Protein AF-A0A2G2ZXR7-F1 (afdb_monomer_lite)

pLDDT: mean 75.82, std 14.37, range [42.88, 93.94]

Structure (mmCIF, N/CA/C/O backbone):
data_AF-A0A2G2ZXR7-F1
#
_entry.id   AF-A0A2G2ZXR7-F1
#
loop_
_atom_site.group_PDB
_atom_site.id
_atom_site.type_symbol
_atom_site.label_atom_id
_atom_site.label_alt_id
_atom_site.label_comp_id
_atom_site.label_asym_id
_atom_site.label_entity_id
_atom_site.label_seq_id
_atom_site.pdbx_PDB_ins_code
_atom_site.Cartn_x
_atom_site.Cartn_y
_atom_site.Cartn_z
_atom_site.occupancy
_atom_site.B_iso_or_equiv
_atom_site.auth_seq_id
_atom_site.auth_comp_id
_atom_site.auth_asym_id
_atom_site.auth_atom_id
_atom_site.pdbx_PDB_model_num
ATOM 1 N N . MET A 1 1 ? 20.382 -25.976 -2.289 1.00 42.88 1 MET A N 1
ATOM 2 C CA . MET A 1 1 ? 19.686 -24.685 -2.105 1.00 42.88 1 MET A CA 1
ATOM 3 C C . MET A 1 1 ? 19.559 -24.012 -3.465 1.00 42.88 1 MET A C 1
ATOM 5 O O . MET A 1 1 ? 20.443 -23.264 -3.852 1.00 42.88 1 MET A O 1
ATOM 9 N N . ALA A 1 2 ? 18.530 -24.365 -4.232 1.00 49.78 2 ALA A N 1
ATOM 10 C CA . ALA A 1 2 ? 18.233 -23.750 -5.533 1.00 49.78 2 ALA A CA 1
ATOM 11 C C . ALA A 1 2 ? 16.717 -23.595 -5.777 1.00 49.78 2 ALA A C 1
ATOM 13 O O . ALA A 1 2 ? 16.314 -23.015 -6.775 1.00 49.78 2 ALA A O 1
ATOM 14 N N . GLU A 1 3 ? 15.876 -24.072 -4.854 1.00 50.53 3 GLU A N 1
ATOM 15 C CA . GLU A 1 3 ? 14.417 -24.088 -5.014 1.00 50.53 3 GLU A CA 1
ATOM 16 C C . GLU A 1 3 ? 13.762 -22.737 -4.681 1.00 50.53 3 GLU A C 1
ATOM 18 O O . GLU A 1 3 ? 12.721 -22.414 -5.234 1.00 50.53 3 GLU A O 1
ATOM 23 N N . SER A 1 4 ? 14.403 -21.885 -3.871 1.00 53.34 4 SER A N 1
ATOM 24 C CA . SER A 1 4 ? 13.822 -20.601 -3.446 1.00 53.34 4 SER A CA 1
ATOM 25 C C . SER A 1 4 ? 13.815 -19.511 -4.523 1.00 53.34 4 SER A C 1
ATOM 27 O O . SER A 1 4 ? 13.082 -18.535 -4.398 1.00 53.34 4 SER A O 1
ATOM 29 N N . LYS A 1 5 ? 14.638 -19.643 -5.571 1.00 51.59 5 LYS A N 1
ATOM 30 C CA . LYS A 1 5 ? 14.731 -18.641 -6.644 1.00 51.59 5 LYS A CA 1
ATOM 31 C C . L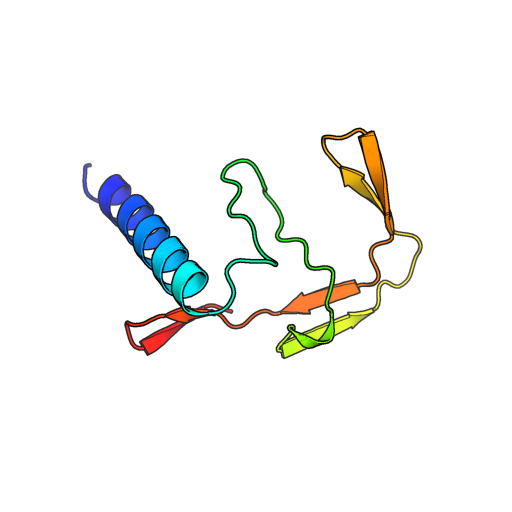YS A 1 5 ? 13.598 -18.803 -7.665 1.00 51.59 5 LYS A C 1
ATOM 33 O O . LYS A 1 5 ? 13.015 -17.808 -8.071 1.00 51.59 5 LYS A O 1
ATOM 38 N N . ASN A 1 6 ? 13.234 -20.050 -7.981 1.00 59.41 6 ASN A N 1
ATOM 39 C CA . ASN A 1 6 ? 12.151 -20.359 -8.920 1.00 59.41 6 ASN A CA 1
ATOM 40 C C . ASN A 1 6 ? 10.775 -19.932 -8.398 1.00 59.41 6 ASN A C 1
ATOM 42 O O . ASN A 1 6 ? 9.979 -19.411 -9.163 1.00 59.41 6 ASN A O 1
ATOM 46 N N . GLU A 1 7 ? 10.495 -20.098 -7.103 1.00 60.53 7 GLU A N 1
ATOM 47 C CA . GLU A 1 7 ? 9.179 -19.736 -6.553 1.00 60.53 7 GLU A CA 1
ATOM 48 C C . GLU A 1 7 ? 8.925 -18.221 -6.554 1.00 60.53 7 GLU A C 1
ATOM 50 O O . GLU A 1 7 ? 7.797 -17.786 -6.780 1.00 60.53 7 GLU A O 1
ATOM 55 N N . MET A 1 8 ? 9.967 -17.412 -6.320 1.00 60.25 8 MET A N 1
ATOM 56 C CA . MET A 1 8 ? 9.890 -15.947 -6.393 1.00 60.25 8 MET A CA 1
ATOM 57 C C . MET A 1 8 ? 9.646 -15.482 -7.832 1.00 60.25 8 MET A C 1
ATOM 59 O O . MET A 1 8 ? 8.798 -14.620 -8.063 1.00 60.25 8 MET A O 1
ATOM 63 N N . ASP A 1 9 ? 10.372 -16.071 -8.784 1.00 62.81 9 ASP A N 1
ATOM 64 C CA . ASP A 1 9 ? 10.254 -15.755 -10.206 1.00 62.81 9 ASP A CA 1
ATOM 65 C C . ASP A 1 9 ? 8.880 -16.197 -10.757 1.00 62.81 9 ASP A C 1
ATOM 67 O O . ASP A 1 9 ? 8.240 -15.437 -11.485 1.00 62.81 9 ASP A O 1
ATOM 71 N N . ASP A 1 10 ? 8.355 -17.350 -10.324 1.00 64.81 10 ASP A N 1
ATOM 72 C CA . ASP A 1 10 ? 7.001 -17.818 -10.657 1.00 64.81 10 ASP A CA 1
ATOM 73 C C . ASP A 1 10 ? 5.914 -16.934 -10.031 1.00 64.81 10 ASP A C 1
ATOM 75 O O . ASP A 1 10 ? 4.933 -16.591 -10.691 1.00 64.81 10 ASP A O 1
ATOM 79 N N . LEU A 1 11 ? 6.079 -16.508 -8.773 1.00 63.03 11 LEU A N 1
ATOM 80 C CA . LEU A 1 11 ? 5.186 -15.530 -8.143 1.00 63.03 11 LEU A CA 1
ATOM 81 C C . LEU A 1 11 ? 5.174 -14.218 -8.926 1.00 63.03 11 LEU A C 1
ATOM 83 O O . LEU A 1 11 ? 4.100 -13.667 -9.154 1.00 63.03 11 LEU A O 1
ATOM 87 N N . PHE A 1 12 ? 6.340 -13.740 -9.362 1.00 64.75 12 PHE A N 1
ATOM 88 C CA . PHE A 1 12 ? 6.473 -12.520 -10.152 1.00 64.75 12 PHE A CA 1
ATOM 89 C C . PHE A 1 12 ? 5.818 -12.662 -11.533 1.00 64.75 12 PHE A C 1
ATOM 91 O O . PHE A 1 12 ? 5.081 -11.771 -11.963 1.00 64.75 12 PHE A O 1
ATOM 98 N N . ALA A 1 13 ? 6.003 -13.806 -12.195 1.00 60.28 13 ALA A N 1
ATOM 99 C CA .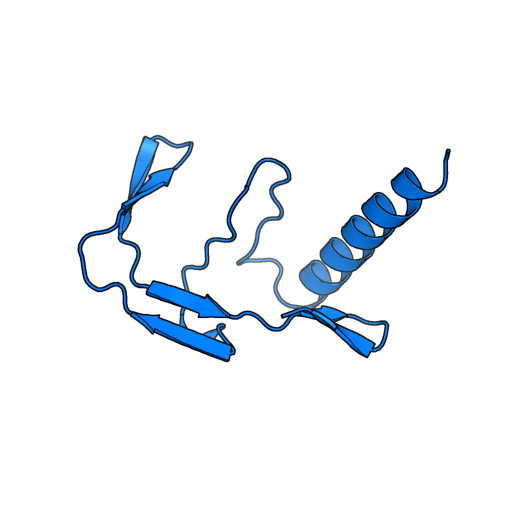 ALA A 1 13 ? 5.360 -14.128 -13.464 1.00 60.28 13 ALA A CA 1
ATOM 100 C C . ALA A 1 13 ? 3.828 -14.158 -13.324 1.00 60.28 13 ALA A C 1
ATOM 102 O O . ALA A 1 13 ? 3.131 -13.449 -14.052 1.00 60.28 13 ALA A O 1
ATOM 103 N N . ILE A 1 14 ? 3.303 -14.866 -12.319 1.00 61.28 14 ILE A N 1
ATOM 104 C CA . ILE A 1 14 ? 1.862 -14.967 -12.038 1.00 61.28 14 ILE A CA 1
ATOM 105 C C . ILE A 1 14 ? 1.264 -13.597 -11.683 1.00 61.28 14 ILE A C 1
ATOM 107 O O . ILE A 1 14 ? 0.176 -13.254 -12.158 1.00 61.28 14 ILE A O 1
ATOM 111 N N . LEU A 1 15 ? 1.966 -12.794 -10.871 1.00 58.81 15 LEU A N 1
ATOM 112 C CA . LEU A 1 15 ? 1.514 -11.453 -10.494 1.00 58.81 15 LEU A CA 1
ATOM 113 C C . LEU A 1 15 ? 1.558 -10.484 -11.677 1.00 58.81 15 LEU A C 1
ATOM 115 O O . LEU A 1 15 ? 0.728 -9.588 -11.736 1.00 58.81 15 LEU A O 1
ATOM 119 N N . SER A 1 16 ? 2.484 -10.650 -12.622 1.00 59.34 16 SER A N 1
ATOM 120 C CA . SER A 1 16 ? 2.537 -9.835 -13.839 1.00 59.34 16 SER A CA 1
ATOM 121 C C . SER A 1 16 ? 1.419 -10.190 -14.827 1.00 59.34 16 SER A C 1
ATOM 123 O O . SER A 1 16 ? 0.733 -9.292 -15.317 1.00 59.34 16 SER A O 1
ATOM 125 N N . GLU A 1 17 ? 1.151 -11.480 -15.054 1.00 54.03 17 GLU A N 1
ATOM 126 C CA . GLU A 1 17 ? 0.109 -11.944 -15.978 1.00 54.03 17 GLU A CA 1
ATOM 127 C C . GLU A 1 17 ? -1.301 -11.588 -15.504 1.00 54.03 17 GLU A C 1
ATOM 129 O O . GLU A 1 17 ? -2.091 -11.050 -16.280 1.00 54.03 17 GLU A O 1
ATOM 134 N N . TYR A 1 18 ? -1.630 -11.821 -14.226 1.00 58.16 18 TYR A N 1
ATOM 135 C CA . TYR A 1 18 ? -2.956 -11.489 -13.679 1.00 58.16 18 TYR A CA 1
ATOM 136 C C . TYR A 1 18 ? -3.322 -10.017 -13.900 1.00 58.16 18 TYR A C 1
ATOM 138 O O . TYR A 1 18 ? -4.471 -9.637 -14.138 1.00 58.16 18 TYR A O 1
ATOM 146 N N . ASN A 1 19 ? -2.301 -9.187 -13.807 1.00 53.56 19 ASN A N 1
ATOM 147 C CA . ASN A 1 19 ? -2.408 -7.759 -13.667 1.00 53.56 19 ASN A CA 1
ATOM 148 C C . ASN A 1 19 ? -2.461 -7.147 -15.093 1.00 53.56 19 ASN A C 1
ATOM 150 O O . ASN A 1 19 ? -3.304 -6.280 -15.360 1.00 53.56 19 ASN A O 1
ATOM 154 N N . ILE A 1 20 ? -1.700 -7.690 -16.066 1.00 52.06 20 ILE A N 1
ATOM 155 C CA . ILE A 1 20 ? -1.800 -7.360 -17.509 1.00 52.06 20 ILE A CA 1
ATOM 156 C C . ILE A 1 20 ? -3.202 -7.662 -18.057 1.00 52.06 20 ILE A C 1
ATOM 158 O O . ILE A 1 20 ? -3.735 -6.893 -18.858 1.00 52.06 20 ILE A O 1
ATOM 162 N N . VAL A 1 21 ? -3.822 -8.755 -17.608 1.00 48.66 21 VAL A N 1
ATOM 163 C CA . VAL A 1 21 ? -5.114 -9.225 -18.133 1.00 48.66 21 VAL A CA 1
ATOM 164 C C . VAL A 1 21 ? -6.302 -8.389 -17.634 1.00 48.66 21 VAL A C 1
ATOM 166 O O . VAL A 1 21 ? -7.353 -8.396 -18.276 1.00 48.66 21 VAL A O 1
ATOM 169 N N . ARG A 1 22 ? -6.178 -7.647 -16.519 1.00 54.25 22 ARG A N 1
ATOM 170 C CA . ARG A 1 22 ? -7.335 -6.987 -15.882 1.00 54.25 22 ARG A CA 1
ATOM 171 C C . ARG A 1 22 ? -7.407 -5.466 -15.968 1.00 54.25 22 ARG A C 1
ATOM 173 O O . ARG A 1 22 ? -8.534 -4.979 -16.018 1.00 54.25 22 ARG A O 1
ATOM 180 N N . ASN A 1 23 ? -6.304 -4.708 -15.978 1.00 57.38 23 ASN A N 1
ATOM 181 C CA . ASN A 1 23 ? -6.399 -3.243 -16.124 1.00 57.38 23 ASN A CA 1
ATOM 182 C C . ASN A 1 23 ? -5.045 -2.562 -16.439 1.00 57.38 23 ASN A C 1
ATOM 184 O O . ASN A 1 23 ? -4.379 -2.090 -15.524 1.00 57.38 23 ASN A O 1
ATOM 188 N N . PRO A 1 24 ? -4.603 -2.460 -17.702 1.00 51.84 24 PRO A N 1
ATOM 189 C CA . PRO A 1 24 ? -3.244 -2.017 -18.047 1.00 51.84 24 PRO A CA 1
ATOM 190 C C . PRO A 1 24 ? -2.928 -0.531 -17.767 1.00 51.84 24 PRO A C 1
ATOM 192 O O . PRO A 1 24 ? -1.835 -0.082 -18.099 1.00 51.84 24 PRO A O 1
ATOM 195 N N . ARG A 1 25 ? -3.859 0.263 -17.213 1.00 55.00 25 ARG A N 1
ATOM 196 C CA . ARG A 1 25 ? -3.701 1.726 -17.067 1.00 55.00 25 ARG A CA 1
ATOM 197 C C . ARG A 1 25 ? -3.506 2.242 -15.638 1.00 55.00 25 ARG A C 1
ATOM 199 O O . ARG A 1 25 ? -3.179 3.414 -15.497 1.00 55.00 25 ARG A O 1
ATOM 206 N N . GLU A 1 26 ? -3.690 1.423 -14.601 1.00 60.53 26 GLU A N 1
ATOM 207 C CA . GLU A 1 26 ? -3.809 1.940 -13.219 1.00 60.53 26 GLU A CA 1
ATOM 208 C C . GLU A 1 26 ? -2.848 1.332 -12.190 1.00 60.53 26 GLU A C 1
ATOM 210 O O . GLU A 1 26 ? -2.823 1.787 -11.047 1.00 60.53 26 GLU A O 1
ATOM 215 N N . TRP A 1 27 ? -2.034 0.342 -12.555 1.00 67.75 27 TRP A N 1
ATOM 216 C CA . TRP A 1 27 ? -1.103 -0.285 -11.618 1.00 67.75 27 TRP A CA 1
ATOM 217 C C . TRP A 1 27 ? 0.273 -0.481 -12.254 1.00 67.75 27 TRP A C 1
ATOM 219 O O . TRP A 1 27 ? 0.414 -0.703 -13.454 1.00 67.75 27 TRP A O 1
ATOM 229 N N . TRP A 1 28 ? 1.296 -0.365 -11.417 1.00 68.81 28 TRP A N 1
ATOM 230 C CA . TRP A 1 28 ? 2.700 -0.539 -11.751 1.00 68.81 28 TRP A CA 1
ATOM 231 C C . TRP A 1 28 ? 3.268 -1.531 -10.734 1.00 68.81 28 TRP A C 1
ATOM 233 O O . TRP A 1 28 ? 3.004 -1.407 -9.536 1.00 68.81 28 TRP A O 1
ATOM 243 N N . MET A 1 29 ? 3.978 -2.558 -11.205 1.00 72.50 29 MET A N 1
ATOM 244 C CA . MET A 1 29 ? 4.795 -3.376 -10.311 1.00 72.50 29 MET A CA 1
ATOM 245 C C . MET A 1 29 ? 6.139 -2.689 -10.132 1.00 72.50 29 MET A C 1
ATOM 247 O O . MET A 1 29 ? 6.839 -2.434 -11.109 1.00 72.50 29 MET A O 1
ATOM 251 N N . ASP A 1 30 ? 6.478 -2.412 -8.882 1.00 77.88 30 ASP A N 1
ATOM 252 C CA . ASP A 1 30 ? 7.762 -1.856 -8.483 1.00 77.88 30 ASP A CA 1
ATOM 253 C C . ASP A 1 30 ? 8.413 -2.797 -7.485 1.00 77.88 30 ASP A C 1
ATOM 255 O O . ASP A 1 30 ? 7.879 -3.034 -6.401 1.00 77.88 30 ASP A O 1
ATOM 259 N N . SER A 1 31 ? 9.545 -3.370 -7.892 1.00 79.06 31 SER A N 1
ATOM 260 C CA . SER A 1 31 ? 10.326 -4.284 -7.063 1.00 79.06 31 SER A CA 1
ATOM 261 C C . SER A 1 31 ? 10.928 -3.594 -5.844 1.00 79.06 31 SER A C 1
ATOM 263 O O . SER A 1 31 ? 11.173 -4.262 -4.842 1.00 79.06 31 SER A O 1
ATOM 265 N N . ASP A 1 32 ? 11.138 -2.278 -5.912 1.00 82.25 32 ASP A N 1
ATOM 266 C CA . ASP A 1 32 ? 11.712 -1.495 -4.819 1.00 82.25 32 ASP A CA 1
ATOM 267 C C . ASP A 1 32 ? 10.623 -0.937 -3.882 1.00 82.25 32 ASP A C 1
ATOM 269 O O . ASP A 1 32 ? 10.919 -0.434 -2.791 1.00 82.25 32 ASP A O 1
ATOM 273 N N . ALA A 1 33 ? 9.341 -1.072 -4.247 1.00 79.56 33 ALA A N 1
ATOM 274 C CA . ALA A 1 33 ? 8.227 -0.664 -3.404 1.00 79.56 33 ALA A CA 1
ATOM 275 C C . ALA A 1 33 ? 7.983 -1.673 -2.273 1.00 79.56 33 ALA A C 1
ATOM 277 O O . ALA A 1 33 ? 7.528 -2.797 -2.469 1.00 79.56 33 ALA A O 1
ATOM 278 N N . THR A 1 34 ? 8.183 -1.225 -1.034 1.00 80.44 34 THR A N 1
ATOM 279 C CA . THR A 1 34 ? 7.860 -2.017 0.170 1.00 80.44 34 THR A CA 1
ATOM 280 C C . THR A 1 34 ? 6.380 -1.965 0.553 1.00 80.44 34 THR A C 1
ATOM 282 O O . THR A 1 34 ? 5.927 -2.715 1.420 1.00 80.44 34 THR A O 1
ATOM 285 N N . ARG A 1 35 ? 5.610 -1.054 -0.055 1.00 79.25 35 ARG A N 1
ATOM 286 C CA . ARG A 1 35 ? 4.189 -0.837 0.228 1.00 79.25 35 ARG A CA 1
ATOM 287 C C . ARG A 1 35 ? 3.426 -0.651 -1.073 1.00 79.25 35 ARG A C 1
ATOM 289 O O . ARG A 1 35 ? 3.833 0.126 -1.929 1.00 79.25 35 ARG A O 1
ATOM 296 N N . HIS A 1 36 ? 2.279 -1.313 -1.175 1.00 80.44 36 HIS A N 1
ATOM 297 C CA . HIS A 1 36 ? 1.326 -1.052 -2.243 1.00 80.44 36 HIS A CA 1
ATOM 298 C C . HIS A 1 36 ? 0.577 0.261 -1.974 1.00 80.44 36 HIS A C 1
ATOM 300 O O . HIS A 1 36 ? 0.081 0.479 -0.867 1.00 80.44 36 HIS A O 1
ATOM 306 N N . ILE A 1 37 ? 0.479 1.121 -2.989 1.00 82.31 37 ILE A N 1
ATOM 307 C CA . ILE A 1 37 ? -0.268 2.381 -2.943 1.00 82.31 37 ILE A CA 1
ATOM 308 C C . ILE A 1 37 ? -1.347 2.326 -4.022 1.00 82.31 37 ILE A C 1
ATOM 310 O O . ILE A 1 37 ? -1.060 2.017 -5.177 1.00 82.31 37 ILE A O 1
ATOM 314 N N . CYS A 1 38 ? -2.581 2.661 -3.649 1.00 83.94 38 CYS A N 1
ATOM 315 C CA . CYS A 1 38 ? -3.718 2.694 -4.557 1.00 83.94 38 CYS A CA 1
ATOM 316 C C . CYS A 1 38 ? -4.513 3.986 -4.352 1.00 83.94 38 CYS A C 1
ATOM 318 O O . CYS A 1 38 ? -4.847 4.341 -3.223 1.00 83.94 38 CYS A O 1
ATOM 320 N N . ALA A 1 39 ? -4.826 4.679 -5.448 1.00 83.69 39 ALA A N 1
ATOM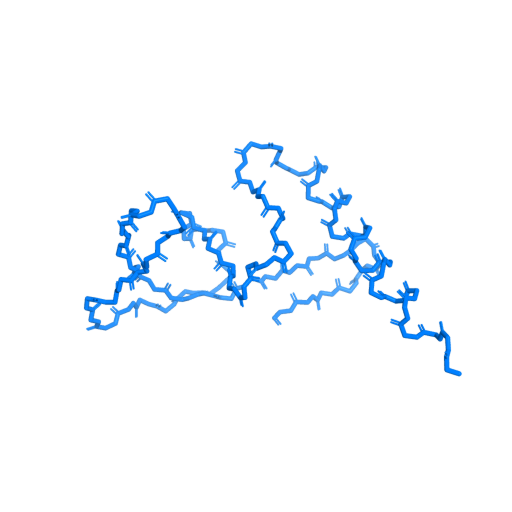 321 C CA . ALA A 1 39 ? -5.624 5.905 -5.417 1.00 83.69 39 ALA A CA 1
ATOM 322 C C . ALA A 1 39 ? -7.137 5.637 -5.298 1.00 83.69 39 ALA A C 1
ATOM 324 O O . ALA A 1 39 ? -7.892 6.540 -4.945 1.00 83.69 39 ALA A O 1
ATOM 325 N N . ASN A 1 40 ? -7.588 4.408 -5.574 1.00 85.12 40 ASN A N 1
ATOM 326 C CA . ASN A 1 40 ? -8.997 4.039 -5.529 1.00 85.12 40 ASN A CA 1
ATOM 327 C C . ASN A 1 40 ? -9.303 3.138 -4.322 1.00 85.12 40 ASN A C 1
ATOM 329 O O . ASN A 1 40 ? -9.071 1.930 -4.341 1.00 85.12 40 ASN A O 1
ATOM 333 N N . LYS A 1 41 ? -9.885 3.731 -3.274 1.00 86.38 41 LYS A N 1
ATOM 334 C CA . LYS A 1 41 ? -10.279 3.012 -2.052 1.00 86.38 41 LYS A CA 1
ATOM 335 C C . LYS A 1 41 ? -11.366 1.947 -2.270 1.00 86.38 41 LYS A C 1
ATOM 337 O O .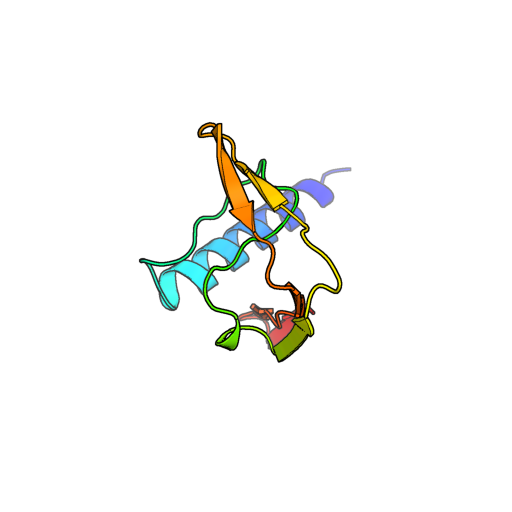 LYS A 1 41 ? -11.486 1.042 -1.452 1.00 86.38 41 LYS A O 1
ATOM 342 N N . GLU A 1 42 ? -12.146 2.035 -3.349 1.00 84.88 42 GLU A N 1
ATOM 343 C CA . GLU A 1 42 ? -13.227 1.084 -3.656 1.00 84.88 42 GLU A CA 1
ATOM 344 C C . GLU A 1 42 ? -12.696 -0.286 -4.101 1.00 84.88 42 GLU A C 1
ATOM 346 O O . GLU A 1 42 ? -13.431 -1.270 -4.085 1.00 84.88 42 GLU A O 1
ATOM 351 N N . LEU A 1 43 ? -11.410 -0.373 -4.460 1.00 80.44 43 LEU A N 1
ATOM 352 C CA . LEU A 1 43 ? -10.757 -1.629 -4.836 1.00 80.44 43 LEU A CA 1
ATOM 353 C C . LEU A 1 43 ? -10.380 -2.504 -3.630 1.00 80.44 43 LEU A C 1
ATOM 355 O O . LEU A 1 43 ? -10.007 -3.666 -3.803 1.00 80.44 43 LEU A O 1
ATOM 359 N N . PHE A 1 44 ? -10.469 -1.972 -2.411 1.00 86.00 44 PHE A N 1
ATOM 360 C CA . PHE A 1 44 ? -10.145 -2.714 -1.199 1.00 86.00 44 PHE A CA 1
ATOM 361 C C . PHE A 1 44 ? -11.352 -3.513 -0.699 1.00 86.00 44 PHE A C 1
ATOM 363 O O . PHE A 1 44 ? -12.471 -3.013 -0.627 1.00 86.00 44 PHE A O 1
ATOM 370 N N . ALA A 1 45 ? -11.110 -4.755 -0.279 1.00 87.50 45 ALA A N 1
ATOM 371 C CA . ALA A 1 45 ? -12.132 -5.615 0.320 1.00 87.50 45 ALA A CA 1
ATOM 372 C C . ALA A 1 45 ? -12.547 -5.140 1.723 1.00 87.50 45 ALA A C 1
ATOM 374 O O . ALA A 1 45 ? -13.669 -5.375 2.166 1.00 87.50 45 ALA A O 1
ATOM 375 N N . ALA A 1 46 ? -11.631 -4.479 2.427 1.00 91.44 46 ALA A N 1
ATOM 376 C CA . ALA A 1 46 ? -11.893 -3.785 3.677 1.00 91.44 46 ALA A CA 1
ATOM 377 C C . ALA A 1 46 ? -11.016 -2.537 3.739 1.00 91.44 46 ALA A C 1
ATOM 379 O O . ALA A 1 46 ? -9.876 -2.577 3.279 1.00 91.44 46 ALA A O 1
ATOM 380 N N . PHE A 1 47 ? -11.523 -1.460 4.330 1.00 93.06 47 PHE A N 1
ATOM 381 C CA . PHE A 1 47 ? -10.815 -0.189 4.436 1.00 93.06 47 PHE A CA 1
ATOM 382 C C . PHE A 1 47 ? -10.992 0.403 5.835 1.00 93.06 47 PHE A C 1
ATOM 384 O O . PHE A 1 47 ? -12.112 0.518 6.332 1.00 93.06 47 PHE A O 1
ATOM 391 N N . ALA A 1 48 ? -9.881 0.781 6.457 1.00 93.94 48 ALA A N 1
ATOM 392 C CA . ALA A 1 48 ? -9.814 1.482 7.726 1.00 93.94 48 ALA A CA 1
ATOM 393 C C . ALA A 1 48 ? -9.319 2.917 7.467 1.00 93.94 48 ALA A C 1
ATOM 395 O O . ALA A 1 48 ? -8.173 3.088 7.035 1.00 93.94 48 ALA A O 1
ATOM 396 N N . PRO A 1 49 ? -10.152 3.945 7.713 1.00 93.94 49 PRO A N 1
ATOM 397 C CA . PRO A 1 49 ? -9.741 5.338 7.572 1.00 93.94 49 PRO A CA 1
ATOM 398 C C . PRO A 1 49 ? -8.549 5.669 8.473 1.00 93.94 49 PRO A C 1
ATOM 400 O O . PRO A 1 49 ? -8.475 5.197 9.611 1.00 93.94 49 PRO A O 1
ATOM 403 N N . ALA A 1 50 ? -7.637 6.508 7.984 1.00 92.81 50 ALA A N 1
ATOM 404 C CA . ALA A 1 50 ? -6.555 7.034 8.806 1.00 92.81 50 ALA A CA 1
ATOM 405 C C . ALA A 1 50 ? -7.123 7.963 9.895 1.00 92.81 50 ALA A C 1
ATOM 407 O O . ALA A 1 50 ? -8.024 8.759 9.633 1.00 92.81 50 ALA A O 1
ATOM 408 N N . GLN A 1 51 ? -6.596 7.874 11.121 1.00 89.06 51 GLN A N 1
ATOM 409 C CA . GLN A 1 51 ? -7.048 8.717 12.240 1.00 89.06 51 GLN A CA 1
ATOM 410 C C . GLN A 1 51 ? -6.326 10.070 12.332 1.00 89.06 51 GLN A C 1
ATOM 412 O O . GLN A 1 51 ? -6.694 10.908 13.151 1.00 89.06 51 GLN A O 1
ATOM 417 N N . GLY A 1 52 ? -5.308 10.300 11.501 1.00 87.06 52 GLY A N 1
ATOM 418 C CA . GLY A 1 52 ? -4.506 11.520 11.512 1.00 87.06 52 GLY A CA 1
ATOM 419 C C . GLY A 1 52 ? -4.028 11.928 10.122 1.00 87.06 52 GLY A C 1
ATOM 420 O O . GLY A 1 52 ? -4.398 11.329 9.113 1.00 87.06 52 GLY A O 1
ATOM 421 N N . GLU A 1 53 ? -3.184 12.958 10.068 1.00 86.69 53 GLU A N 1
ATOM 422 C CA . GLU A 1 53 ? -2.583 13.454 8.825 1.00 86.69 53 GLU A CA 1
ATOM 423 C C . GLU A 1 53 ? -1.338 12.656 8.417 1.00 86.69 53 GLU A C 1
ATOM 425 O O . GLU A 1 53 ? -0.245 13.206 8.256 1.00 86.69 53 GLU A O 1
ATOM 430 N N . GLU A 1 54 ? -1.487 11.345 8.241 1.00 89.94 54 GLU A N 1
ATOM 431 C CA . GLU A 1 54 ? -0.410 10.544 7.667 1.00 89.94 54 GLU A CA 1
ATOM 432 C C . GLU A 1 54 ? -0.168 10.949 6.206 1.00 89.94 54 GLU A C 1
ATOM 434 O O . GLU A 1 54 ? -1.101 11.152 5.422 1.00 89.94 54 GLU A O 1
ATOM 439 N N . LYS A 1 55 ? 1.107 11.090 5.833 1.00 91.31 55 LYS A N 1
ATOM 440 C CA . LYS A 1 55 ? 1.540 11.464 4.483 1.00 91.31 55 LYS A CA 1
ATOM 441 C C . LYS A 1 55 ? 2.645 10.521 4.031 1.00 91.31 55 LYS A C 1
ATOM 443 O O . LYS A 1 55 ? 3.524 10.173 4.815 1.00 91.31 55 LYS A O 1
ATOM 448 N N . ILE A 1 56 ? 2.616 10.146 2.760 1.00 88.50 56 ILE A N 1
ATOM 449 C CA . ILE A 1 56 ? 3.721 9.453 2.099 1.00 88.50 56 ILE A CA 1
ATOM 450 C C . ILE A 1 56 ? 4.572 10.454 1.329 1.00 88.50 56 ILE A C 1
ATOM 452 O O . ILE A 1 56 ? 4.045 11.382 0.711 1.00 88.50 56 ILE A O 1
ATOM 456 N N . TYR A 1 57 ? 5.883 10.240 1.358 1.00 89.00 57 TYR A N 1
ATOM 457 C CA . TYR A 1 57 ? 6.831 10.907 0.476 1.00 89.00 57 TYR A CA 1
ATOM 458 C C . TYR A 1 57 ? 7.151 9.969 -0.684 1.00 89.00 57 TYR A C 1
ATOM 460 O O . TYR A 1 57 ? 7.500 8.809 -0.468 1.00 89.00 57 TYR A O 1
ATOM 468 N N . MET A 1 58 ? 6.979 10.456 -1.905 1.00 86.25 58 MET A N 1
ATOM 469 C CA . MET A 1 58 ? 7.211 9.691 -3.123 1.00 86.25 58 MET A CA 1
ATOM 470 C C . MET A 1 58 ? 8.608 9.967 -3.678 1.00 86.25 58 MET A C 1
ATOM 472 O O . MET A 1 58 ? 9.197 11.020 -3.441 1.00 86.25 58 MET A O 1
ATOM 476 N N . THR A 1 59 ? 9.119 9.041 -4.487 1.00 81.81 59 THR A N 1
ATOM 477 C CA . THR A 1 59 ? 10.445 9.145 -5.120 1.00 81.81 59 THR A CA 1
ATOM 478 C C . THR A 1 59 ? 10.589 10.373 -6.025 1.00 81.81 59 THR A C 1
ATOM 480 O O . THR A 1 59 ? 11.689 10.878 -6.215 1.00 81.81 59 THR A O 1
ATOM 483 N N . ASN A 1 60 ? 9.485 10.905 -6.556 1.00 85.69 60 ASN A N 1
ATOM 484 C CA . ASN A 1 60 ? 9.462 12.138 -7.353 1.00 85.69 60 ASN A CA 1
ATOM 485 C C . ASN A 1 60 ? 9.390 13.424 -6.501 1.00 85.69 60 ASN A C 1
ATOM 487 O O . ASN A 1 60 ? 8.984 14.471 -7.005 1.00 85.69 60 ASN A O 1
ATOM 491 N N . SER A 1 61 ? 9.726 13.343 -5.214 1.00 87.44 61 SER A N 1
ATOM 492 C CA . SER A 1 61 ? 9.649 14.435 -4.238 1.00 87.44 61 SER A CA 1
ATOM 493 C C . SER A 1 61 ? 8.240 14.955 -3.936 1.00 87.44 61 SER A C 1
ATOM 495 O O . SER A 1 61 ? 8.091 15.926 -3.190 1.00 87.44 61 SER A O 1
ATOM 497 N N . ALA A 1 62 ? 7.198 14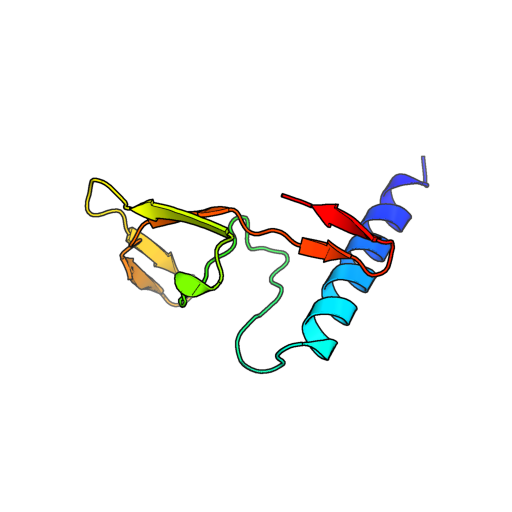.328 -4.488 1.00 89.31 62 ALA A N 1
ATOM 498 C CA . ALA A 1 62 ? 5.823 14.659 -4.158 1.00 89.31 62 ALA A CA 1
ATOM 499 C C . ALA A 1 62 ? 5.440 14.102 -2.783 1.00 89.31 62 ALA A C 1
ATOM 501 O O . ALA A 1 62 ? 6.023 13.142 -2.274 1.00 89.31 62 ALA A O 1
ATOM 502 N N . THR A 1 63 ? 4.401 14.691 -2.198 1.00 91.12 63 THR A N 1
ATOM 503 C CA . THR A 1 63 ? 3.749 14.155 -1.004 1.00 91.12 63 THR A CA 1
ATOM 504 C C . THR A 1 63 ? 2.286 13.884 -1.296 1.00 91.12 63 THR A C 1
ATOM 506 O O . THR A 1 63 ? 1.638 14.641 -2.018 1.00 91.12 63 THR A O 1
ATOM 509 N N . ALA A 1 64 ? 1.759 12.806 -0.728 1.00 89.81 64 ALA A N 1
ATOM 510 C CA . ALA A 1 64 ? 0.338 12.492 -0.788 1.00 89.81 64 ALA A CA 1
ATOM 511 C C . ALA A 1 64 ? -0.176 12.152 0.608 1.00 89.81 64 ALA A C 1
ATOM 513 O O . ALA A 1 64 ? 0.528 11.532 1.405 1.00 89.81 64 ALA A O 1
ATOM 514 N N . LYS A 1 65 ? -1.408 12.565 0.905 1.00 92.50 65 LYS A N 1
ATOM 515 C CA . LYS A 1 65 ? -2.088 12.199 2.146 1.00 92.50 65 LYS A CA 1
ATOM 516 C C . LYS A 1 65 ? -2.549 10.744 2.065 1.00 92.50 65 LYS A C 1
ATOM 518 O O . LYS A 1 65 ? -3.063 10.310 1.036 1.00 92.50 65 LYS A O 1
ATOM 523 N N . ILE A 1 66 ? -2.382 10.009 3.157 1.00 91.88 66 ILE A N 1
ATOM 524 C CA . ILE A 1 66 ? -2.942 8.671 3.315 1.00 91.88 66 ILE A CA 1
ATOM 525 C C . ILE A 1 66 ? -4.371 8.823 3.833 1.00 91.88 66 ILE A C 1
ATOM 527 O O . ILE A 1 66 ? -4.596 9.315 4.935 1.00 91.88 66 ILE A O 1
ATOM 531 N N . GLU A 1 67 ? -5.346 8.396 3.036 1.00 93.00 67 GLU A N 1
ATOM 532 C CA . GLU A 1 67 ? -6.756 8.395 3.450 1.00 93.00 67 GLU A CA 1
ATOM 533 C C . GLU A 1 67 ? -7.092 7.211 4.371 1.00 93.00 67 GLU A C 1
ATOM 535 O O . GLU A 1 67 ? -8.050 7.256 5.142 1.00 93.00 67 GLU A O 1
ATOM 540 N N . GLY A 1 68 ? -6.306 6.137 4.305 1.00 93.69 68 GLY A N 1
ATOM 541 C CA . GLY A 1 68 ? -6.465 4.958 5.142 1.00 93.69 68 GLY A CA 1
ATOM 542 C C . GLY A 1 68 ? -5.684 3.766 4.616 1.00 93.69 68 GLY A C 1
ATOM 543 O O . GLY A 1 68 ? -4.964 3.852 3.621 1.00 93.69 68 GLY A O 1
ATOM 544 N N . THR A 1 69 ? -5.842 2.640 5.298 1.00 92.25 69 THR A N 1
ATOM 545 C CA . THR A 1 69 ? -5.253 1.358 4.904 1.00 92.25 69 THR A CA 1
ATOM 546 C C . THR A 1 69 ? -6.363 0.373 4.596 1.00 92.25 69 THR A C 1
ATOM 548 O O . THR A 1 69 ? -7.432 0.418 5.199 1.00 92.25 69 THR A O 1
ATOM 551 N N . GLY A 1 70 ? -6.135 -0.524 3.645 1.00 91.19 70 GLY A N 1
ATOM 552 C CA . GLY A 1 70 ? -7.125 -1.532 3.309 1.00 91.19 70 GLY A CA 1
ATOM 553 C C . GLY A 1 70 ? -6.512 -2.892 3.030 1.00 91.19 70 GLY A C 1
ATOM 554 O O . GLY A 1 70 ? -5.313 -3.014 2.789 1.00 91.19 70 GLY A O 1
ATOM 555 N N . LYS A 1 71 ? -7.364 -3.917 3.053 1.00 89.25 71 LYS A N 1
ATOM 556 C CA . LYS A 1 71 ? -7.024 -5.273 2.616 1.00 89.25 71 LYS A CA 1
ATOM 557 C C . LYS A 1 71 ? -7.379 -5.464 1.152 1.00 89.25 71 LYS A C 1
ATOM 559 O O . LYS A 1 71 ? -8.484 -5.123 0.730 1.00 89.25 71 LYS A O 1
ATOM 564 N N . VAL A 1 72 ? -6.459 -6.060 0.406 1.00 82.81 72 VAL A N 1
ATOM 565 C CA . VAL A 1 72 ? -6.663 -6.463 -0.986 1.00 82.81 72 VAL A CA 1
ATOM 566 C C . VAL A 1 72 ? -6.685 -7.983 -1.035 1.00 82.81 72 VAL A C 1
ATOM 568 O O . VAL A 1 72 ? -5.826 -8.632 -0.450 1.00 82.81 72 VAL A O 1
ATOM 571 N N . CYS A 1 73 ? -7.659 -8.549 -1.743 1.00 81.75 73 CYS A N 1
ATOM 572 C CA . CYS A 1 73 ? -7.710 -9.983 -2.007 1.00 81.75 73 CYS A CA 1
ATOM 573 C C . CYS A 1 73 ? -7.208 -10.242 -3.430 1.00 81.75 73 CYS A C 1
ATOM 575 O O . CYS A 1 73 ? -7.893 -9.906 -4.400 1.00 81.75 73 CYS A O 1
ATOM 577 N N . LEU A 1 74 ? -6.041 -10.865 -3.568 1.00 78.62 74 LEU A N 1
ATOM 578 C CA . LEU A 1 74 ? -5.475 -11.236 -4.862 1.00 78.62 74 LEU A CA 1
ATOM 579 C C . LEU A 1 74 ? -5.886 -12.668 -5.196 1.00 78.62 74 LEU A C 1
ATOM 581 O O . LEU A 1 74 ? -5.479 -13.619 -4.528 1.00 78.62 74 LEU A O 1
ATOM 585 N N . LYS A 1 75 ? -6.726 -12.818 -6.222 1.00 79.44 75 LYS A N 1
ATOM 586 C CA . LYS A 1 75 ? -7.146 -14.126 -6.733 1.00 79.44 75 LYS A CA 1
ATOM 587 C C . LYS A 1 75 ? -6.177 -14.573 -7.817 1.00 79.44 75 LYS A C 1
ATOM 589 O O . LYS A 1 75 ? -6.128 -13.964 -8.878 1.00 79.44 75 LYS A O 1
ATOM 594 N N . MET A 1 76 ? -5.450 -15.650 -7.558 1.00 77.38 76 MET A N 1
ATOM 595 C CA . MET A 1 76 ? -4.515 -16.229 -8.515 1.00 77.38 76 MET A CA 1
ATOM 596 C C . MET A 1 76 ? -5.236 -17.170 -9.485 1.00 77.38 76 MET A C 1
ATOM 598 O O . MET A 1 76 ? -6.264 -17.763 -9.151 1.00 77.38 76 MET A O 1
ATOM 602 N N . THR A 1 77 ? -4.659 -17.381 -10.669 1.00 76.88 77 THR A N 1
ATOM 603 C CA . THR A 1 77 ? -5.139 -18.374 -11.651 1.00 76.88 77 THR A CA 1
ATOM 604 C C . THR A 1 77 ? -5.064 -19.810 -11.128 1.00 76.88 77 THR A C 1
ATOM 606 O O . THR A 1 77 ? -5.857 -20.653 -11.533 1.00 76.88 77 THR A O 1
ATOM 609 N N . SER A 1 78 ? -4.194 -20.074 -10.148 1.00 81.75 78 SER A N 1
ATOM 610 C CA . SER A 1 78 ? -4.139 -21.338 -9.399 1.00 81.75 78 SER A CA 1
ATOM 611 C C . SER A 1 78 ? -5.343 -21.576 -8.472 1.00 81.75 78 SER A C 1
ATOM 613 O O . SER A 1 78 ? -5.397 -22.596 -7.788 1.00 81.75 78 SER A O 1
ATOM 615 N N . GLY A 1 79 ? -6.286 -20.630 -8.390 1.00 81.50 79 GLY A N 1
ATOM 616 C CA . GLY A 1 79 ? -7.444 -20.678 -7.493 1.00 81.50 79 GLY A CA 1
ATOM 617 C C . GLY A 1 79 ? -7.138 -20.268 -6.049 1.00 81.50 79 GLY A C 1
ATOM 618 O O . GLY A 1 79 ? -8.060 -20.125 -5.247 1.00 81.50 79 GLY A O 1
ATOM 619 N N . LYS A 1 80 ? -5.863 -20.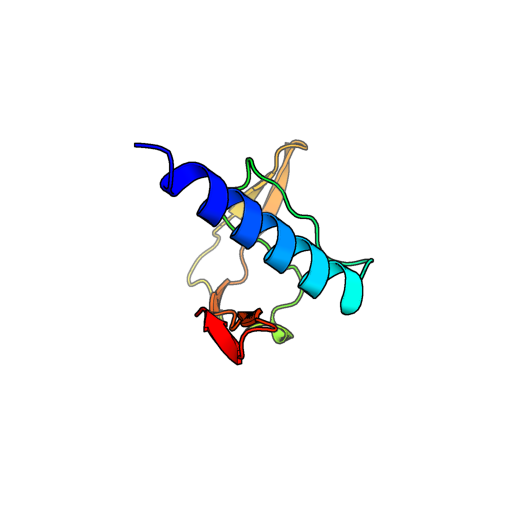038 -5.705 1.00 80.62 80 LYS A N 1
ATOM 620 C CA . LYS A 1 80 ? -5.458 -19.522 -4.391 1.00 80.62 80 LYS A CA 1
ATOM 621 C C . LYS A 1 80 ? -5.832 -18.045 -4.247 1.00 80.62 80 LYS A C 1
ATOM 623 O O . LYS A 1 80 ? -5.765 -17.279 -5.208 1.00 80.62 80 LYS A O 1
ATOM 628 N N . VAL A 1 81 ? -6.183 -17.647 -3.026 1.00 79.56 81 VAL A N 1
ATOM 629 C CA . VAL A 1 81 ? -6.436 -16.247 -2.664 1.00 79.56 81 VAL A CA 1
ATOM 630 C C . VAL A 1 81 ? -5.387 -15.806 -1.654 1.00 79.56 81 VAL A C 1
ATOM 632 O O . VAL A 1 81 ? -5.225 -16.456 -0.623 1.00 79.56 81 VAL A O 1
ATOM 635 N N . LEU A 1 82 ? -4.685 -14.718 -1.960 1.00 77.62 82 LEU A N 1
ATOM 636 C CA . LEU A 1 82 ? -3.784 -14.033 -1.036 1.00 77.62 82 LEU A CA 1
ATOM 637 C C . LEU A 1 82 ? -4.511 -12.814 -0.447 1.00 77.62 82 LEU A C 1
ATOM 639 O O . LEU A 1 82 ? -5.230 -12.123 -1.171 1.00 77.62 82 LEU A O 1
ATOM 643 N N . THR A 1 83 ? -4.339 -12.575 0.852 1.00 75.81 83 THR A N 1
ATOM 644 C CA . THR A 1 83 ? -5.007 -11.514 1.633 1.00 75.81 83 THR A CA 1
ATOM 645 C C . THR A 1 83 ? -4.035 -10.775 2.522 1.00 75.81 83 THR A C 1
ATOM 647 O O . THR A 1 83 ? -3.044 -11.419 2.929 1.00 75.81 83 THR A O 1
#

Radius of gyration: 15.25 Å; chains: 1; bounding box: 33×39×30 Å

Sequence (83 aa):
MAESKNEMDDLFAILSEYNIVRNPREWWMDSDATRHICANKELFAAFAPAQGEEKIYMTNSATAKIEGTGKVCLKMTSGKVLT

Organism: Capsicum annuum (NCBI:txid4072)

InterPro domains:
  IPR054722 Retrovirus-related Pol polyprotein from transposon TNT 1-94-like, beta-barrel domain [PF22936] (27-82)

Foldseek 3Di:
DPVVVVVVVVVVVQVVVVVVVPDPPFDDDDPPDPDDDHPDPVQFPAWDADPDQDWDQDPVRDIDTDRTDGHHWDQTPVRDTDD

Secondary structure (DSSP, 8-state):
--HHHHHHHHHHHHHHHHHHHH-TTT----TT-SS---S-GGG-SEEEE-SS--EEEPTTS-EEE--EEEE--EE-TTS-EE-